Protein AF-A0A143DF20-F1 (afdb_monomer_lite)

Foldseek 3Di:
DFPDWDFQLLVVCCVQQVALVSLVVLCVVVVVPPDDDSVNSRVCNVVRHDDPVVVVVSQVSVCVVVVHGDDRPVRIDGDDD

Sequence (81 aa):
MGDVLMFNFSAFLNDKFHSPHEVVRLLRSYNVKASLQEAAVAKWFQRGTVPGAWFAVLLSYLELEEGAPVRLAKYIKGTPS

Secondary structure (DSSP, 8-state):
-PPPPEE-HHHHHHHHHSSHHHHHHHHHHTT--SS--HHHHHHHHHHT---HHHHHHHHHHHHHHHTS----GGGEES---

Structure (mmCIF, N/CA/C/O backbone):
data_AF-A0A143DF20-F1
#
_entry.id   AF-A0A143DF20-F1
#
loop_
_atom_site.group_PDB
_atom_site.id
_atom_site.type_symbol
_atom_site.label_atom_id
_atom_site.label_alt_id
_atom_site.label_comp_id
_atom_site.label_asym_id
_atom_site.label_entity_id
_atom_site.label_seq_id
_atom_site.pdbx_PDB_ins_code
_atom_site.Cartn_x
_atom_site.Cartn_y
_atom_site.Cartn_z
_atom_site.occupancy
_atom_site.B_iso_or_equiv
_atom_site.auth_seq_id
_atom_site.auth_comp_id
_atom_site.auth_asym_id
_atom_site.auth_atom_id
_atom_site.pdbx_PDB_model_num
ATOM 1 N N . MET A 1 1 ? -26.943 -7.180 -18.021 1.00 48.56 1 MET A N 1
ATOM 2 C CA . MET A 1 1 ? -25.530 -7.493 -17.724 1.00 48.56 1 MET A CA 1
ATOM 3 C C . MET A 1 1 ? -25.247 -6.834 -16.390 1.00 48.56 1 MET A C 1
ATOM 5 O O . MET A 1 1 ? -25.320 -5.617 -16.342 1.00 48.56 1 MET A O 1
ATOM 9 N N . GLY A 1 2 ? -25.116 -7.604 -15.307 1.00 57.81 2 GLY A N 1
ATOM 10 C CA . GLY A 1 2 ? -24.767 -7.028 -14.004 1.00 57.81 2 GLY A CA 1
ATOM 11 C C . GLY A 1 2 ? -23.326 -6.532 -14.050 1.00 57.81 2 GLY A C 1
ATOM 12 O O . GLY A 1 2 ? -22.474 -7.220 -14.617 1.00 57.81 2 GLY A O 1
ATOM 13 N N . ASP A 1 3 ? -23.064 -5.343 -13.516 1.00 60.97 3 ASP A N 1
ATOM 14 C CA . ASP A 1 3 ? -21.699 -4.841 -13.389 1.00 60.97 3 ASP A CA 1
ATOM 15 C C . ASP A 1 3 ? -20.906 -5.788 -12.482 1.00 60.97 3 ASP A C 1
ATOM 17 O O . ASP A 1 3 ? -21.259 -6.013 -11.325 1.00 60.97 3 ASP A O 1
ATOM 21 N N . VAL A 1 4 ? -19.831 -6.371 -13.014 1.00 73.12 4 VAL A N 1
ATOM 22 C CA . VAL A 1 4 ? -18.922 -7.200 -12.219 1.00 73.12 4 VAL A CA 1
ATOM 23 C C . VAL A 1 4 ? -18.237 -6.297 -11.198 1.00 73.12 4 VAL A C 1
ATOM 25 O O . VAL A 1 4 ? -17.607 -5.305 -11.572 1.00 73.12 4 VAL A O 1
ATOM 28 N N . LEU A 1 5 ? -18.343 -6.645 -9.912 1.00 80.31 5 LEU A N 1
ATOM 29 C CA . LEU A 1 5 ? -17.637 -5.935 -8.848 1.00 80.31 5 LEU A CA 1
ATOM 30 C C . LEU A 1 5 ? -16.132 -5.953 -9.130 1.00 80.31 5 LEU A C 1
ATOM 32 O O . LEU A 1 5 ? -15.519 -7.017 -9.233 1.00 80.31 5 LEU A O 1
ATOM 36 N N . MET A 1 6 ? -15.534 -4.770 -9.242 1.00 87.25 6 MET A N 1
ATOM 37 C CA . MET A 1 6 ? -14.123 -4.624 -9.588 1.00 87.25 6 MET A CA 1
ATOM 38 C C . MET A 1 6 ? -13.438 -3.634 -8.651 1.00 87.25 6 MET A C 1
ATOM 40 O O . MET A 1 6 ? -13.909 -2.517 -8.438 1.00 87.25 6 MET A O 1
ATOM 44 N N . PHE A 1 7 ? -12.295 -4.035 -8.099 1.00 93.00 7 PHE A N 1
ATOM 45 C CA . PHE A 1 7 ? -11.492 -3.173 -7.239 1.00 93.00 7 PHE A CA 1
ATOM 46 C C . PHE A 1 7 ? -10.702 -2.150 -8.069 1.00 93.00 7 PHE A C 1
ATOM 48 O O . PHE A 1 7 ? -9.980 -2.503 -9.002 1.00 93.00 7 PHE A O 1
ATOM 55 N N . ASN A 1 8 ? -10.808 -0.870 -7.717 1.00 94.69 8 ASN A N 1
ATOM 56 C CA . ASN A 1 8 ? -10.093 0.223 -8.366 1.00 94.69 8 ASN A CA 1
ATOM 57 C C . ASN A 1 8 ? -8.727 0.458 -7.702 1.00 94.69 8 ASN A C 1
ATOM 59 O O . ASN A 1 8 ? -8.570 1.346 -6.859 1.00 94.69 8 ASN A O 1
ATOM 63 N N . PHE A 1 9 ? -7.722 -0.313 -8.124 1.00 96.00 9 PHE A N 1
ATOM 64 C CA . PHE A 1 9 ? -6.345 -0.165 -7.642 1.00 96.00 9 PHE A CA 1
ATOM 65 C C . PHE A 1 9 ? -5.763 1.224 -7.910 1.00 96.00 9 PHE A C 1
ATOM 67 O O . PHE A 1 9 ? -5.016 1.724 -7.078 1.00 96.00 9 PHE A O 1
ATOM 74 N N . SER A 1 10 ? -6.113 1.878 -9.022 1.00 95.62 10 SER A N 1
ATOM 75 C CA . SER A 1 10 ? -5.635 3.237 -9.300 1.00 95.62 10 SER A CA 1
ATOM 76 C C . SER A 1 10 ? -6.120 4.231 -8.249 1.00 95.62 10 SER A C 1
ATOM 78 O O . SER A 1 10 ? -5.337 5.055 -7.785 1.00 95.62 10 SER A O 1
ATOM 80 N N . ALA A 1 11 ? -7.391 4.155 -7.841 1.00 95.88 11 ALA A N 1
ATOM 81 C CA . ALA A 1 11 ? -7.903 5.013 -6.772 1.00 95.88 11 ALA A CA 1
ATOM 82 C C . ALA A 1 11 ? -7.227 4.700 -5.432 1.00 95.88 11 ALA A C 1
ATOM 84 O O . ALA A 1 11 ? -6.824 5.624 -4.737 1.00 95.88 11 ALA A O 1
ATOM 85 N N . PHE A 1 12 ? -7.045 3.417 -5.108 1.00 97.31 12 PHE A N 1
ATOM 86 C CA . PHE A 1 12 ? -6.331 2.996 -3.901 1.00 97.31 12 PHE A CA 1
ATOM 87 C C . PHE A 1 12 ? -4.891 3.531 -3.856 1.00 97.31 12 PHE A C 1
ATOM 89 O O . PHE A 1 12 ? -4.491 4.139 -2.867 1.00 97.31 12 PHE A O 1
ATOM 96 N N . LEU A 1 13 ? -4.124 3.343 -4.935 1.00 96.94 13 LEU A N 1
ATOM 97 C CA . LEU A 1 13 ? -2.720 3.751 -5.010 1.00 96.94 13 LEU A CA 1
ATOM 98 C C . LEU A 1 13 ? -2.557 5.270 -4.895 1.00 96.94 13 LEU A C 1
ATOM 100 O O . LEU A 1 13 ? -1.689 5.735 -4.161 1.00 96.94 13 LEU A O 1
ATOM 104 N N . ASN A 1 14 ? -3.399 6.041 -5.585 1.00 96.50 14 ASN A N 1
ATOM 105 C CA . ASN A 1 14 ? -3.323 7.500 -5.529 1.00 96.50 14 ASN A CA 1
ATOM 106 C C . ASN A 1 14 ? -3.747 8.049 -4.163 1.00 96.50 14 ASN A C 1
ATOM 108 O O . ASN A 1 14 ? -3.078 8.935 -3.650 1.00 96.50 14 ASN A O 1
ATOM 112 N N . ASP A 1 15 ? -4.802 7.503 -3.557 1.00 97.00 15 ASP A N 1
ATOM 113 C CA . ASP A 1 15 ? -5.304 7.954 -2.253 1.00 97.00 15 ASP A CA 1
ATOM 114 C C . ASP A 1 15 ? -4.345 7.605 -1.102 1.00 97.00 15 ASP A C 1
ATOM 116 O O . ASP A 1 15 ? -4.083 8.431 -0.234 1.00 97.00 15 ASP A O 1
ATOM 120 N N . LYS A 1 16 ? -3.785 6.386 -1.089 1.00 95.94 16 LYS A N 1
ATOM 121 C CA . LYS A 1 16 ? -2.925 5.927 0.016 1.00 95.94 16 LYS A CA 1
ATOM 122 C C . LYS A 1 16 ? -1.463 6.326 -0.122 1.00 95.94 16 LYS A C 1
ATOM 124 O O . LYS A 1 16 ? -0.807 6.556 0.887 1.00 95.94 16 LYS A O 1
ATOM 129 N N . PHE A 1 17 ? -0.947 6.406 -1.346 1.00 95.88 17 PHE A N 1
ATOM 130 C CA . PHE A 1 17 ? 0.487 6.587 -1.568 1.00 95.88 17 PHE A CA 1
ATOM 131 C C . PHE A 1 17 ? 0.829 7.828 -2.386 1.00 95.88 17 PHE A C 1
ATOM 133 O O . PHE A 1 17 ? 1.940 8.319 -2.252 1.00 95.88 17 PHE A O 1
ATOM 140 N N . HIS A 1 18 ? -0.080 8.371 -3.202 1.00 95.69 18 HIS A N 1
ATOM 141 C CA . HIS A 1 18 ? 0.138 9.520 -4.104 1.00 95.69 18 HIS A CA 1
ATOM 142 C C . HIS A 1 18 ? 1.200 9.314 -5.201 1.00 95.69 18 HIS A C 1
ATOM 144 O O . HIS A 1 18 ? 1.053 9.829 -6.306 1.00 95.69 18 HIS A O 1
ATOM 150 N N . SER A 1 19 ? 2.268 8.563 -4.932 1.00 96.38 19 SER A N 1
ATOM 151 C CA . SER A 1 19 ? 3.372 8.314 -5.848 1.00 96.38 19 SER A CA 1
ATOM 152 C C . SER A 1 19 ? 4.026 6.944 -5.604 1.00 96.38 19 SER A C 1
ATOM 154 O O . SER A 1 19 ? 3.942 6.394 -4.501 1.00 96.38 19 SER A O 1
ATOM 156 N N . PRO A 1 20 ? 4.739 6.394 -6.606 1.00 96.19 20 PRO A N 1
ATOM 157 C CA . PRO A 1 20 ? 5.553 5.189 -6.436 1.00 96.19 20 PRO A CA 1
ATOM 158 C C . PRO A 1 20 ? 6.616 5.312 -5.338 1.00 96.19 20 PRO A C 1
ATOM 160 O O . PRO A 1 20 ? 6.936 4.323 -4.678 1.00 96.19 20 PRO A O 1
ATOM 163 N N . HIS A 1 21 ? 7.145 6.519 -5.132 1.00 95.31 21 HIS A N 1
ATOM 164 C CA . HIS A 1 21 ? 8.174 6.789 -4.137 1.00 95.31 21 HIS A CA 1
ATOM 165 C C . HIS A 1 21 ? 7.692 6.492 -2.713 1.00 95.31 21 HIS A C 1
ATOM 167 O O . HIS A 1 21 ? 8.398 5.837 -1.950 1.00 95.31 21 HIS A O 1
ATOM 173 N N . GLU A 1 22 ? 6.465 6.889 -2.370 1.00 95.62 22 GLU A N 1
ATOM 174 C CA . GLU A 1 22 ? 5.904 6.676 -1.029 1.00 95.62 22 GLU A CA 1
ATOM 175 C C . GLU A 1 22 ? 5.680 5.197 -0.709 1.00 95.62 22 GLU A C 1
ATOM 177 O O . GLU A 1 22 ? 5.909 4.766 0.420 1.00 95.62 22 GLU A O 1
ATOM 182 N N . VAL A 1 23 ? 5.316 4.388 -1.708 1.00 95.31 23 VAL A N 1
ATOM 183 C CA . VAL A 1 23 ? 5.248 2.928 -1.545 1.00 95.31 23 VAL A CA 1
ATOM 184 C C . VAL A 1 23 ? 6.623 2.374 -1.178 1.00 95.31 23 VAL A C 1
ATOM 186 O O . VAL A 1 23 ? 6.757 1.598 -0.235 1.00 95.31 23 VAL A O 1
ATOM 189 N N . VAL A 1 24 ? 7.665 2.780 -1.907 1.00 94.12 24 VAL A N 1
ATOM 190 C CA . VAL A 1 24 ? 9.037 2.331 -1.638 1.00 94.12 24 VAL A CA 1
ATOM 191 C C . VAL A 1 24 ? 9.515 2.833 -0.276 1.00 94.12 24 VAL A C 1
ATOM 193 O O . VAL A 1 24 ? 10.164 2.079 0.450 1.00 94.12 24 VAL A O 1
ATOM 196 N N . ARG A 1 25 ? 9.182 4.075 0.093 1.00 93.06 25 ARG A N 1
ATOM 197 C CA . ARG A 1 25 ? 9.489 4.655 1.405 1.00 93.06 25 ARG A CA 1
ATOM 198 C C . ARG A 1 25 ? 8.876 3.823 2.530 1.00 93.06 25 ARG A C 1
ATOM 200 O O . ARG A 1 25 ? 9.608 3.457 3.448 1.00 93.06 25 ARG A O 1
ATOM 207 N N . LEU A 1 26 ? 7.592 3.471 2.422 1.00 93.62 26 LEU A N 1
ATOM 208 C CA . LEU A 1 26 ? 6.907 2.611 3.390 1.00 93.62 26 LEU A CA 1
ATOM 209 C C . LEU A 1 26 ? 7.566 1.230 3.470 1.00 93.62 26 LEU A C 1
ATOM 211 O O . LEU A 1 26 ? 7.938 0.770 4.539 1.00 93.62 26 LEU A O 1
ATOM 215 N N . LEU A 1 27 ? 7.789 0.564 2.338 1.00 92.38 27 LEU A N 1
ATOM 216 C CA . LEU A 1 27 ? 8.416 -0.763 2.345 1.00 92.38 27 LEU A CA 1
ATOM 217 C C . LEU A 1 27 ? 9.810 -0.736 3.001 1.00 92.38 27 LEU A C 1
ATOM 219 O O . LEU A 1 27 ? 10.183 -1.644 3.747 1.00 92.38 27 LEU A O 1
ATOM 223 N N . ARG A 1 28 ? 10.576 0.337 2.778 1.00 90.81 28 ARG A N 1
ATOM 224 C CA . ARG A 1 28 ? 11.896 0.521 3.393 1.00 90.81 28 ARG A CA 1
ATOM 225 C C . ARG A 1 28 ? 11.836 0.785 4.896 1.00 90.81 28 ARG A C 1
ATOM 227 O O . ARG A 1 28 ? 12.747 0.319 5.583 1.00 90.81 28 ARG A O 1
ATOM 234 N N . SER A 1 29 ? 10.817 1.480 5.415 1.00 91.69 29 SER A N 1
ATOM 235 C CA . SER A 1 29 ? 10.687 1.712 6.865 1.00 91.69 29 SER A CA 1
ATOM 236 C C . SER A 1 29 ? 10.502 0.401 7.632 1.00 91.69 29 SER A C 1
ATOM 238 O O . SER A 1 29 ? 11.073 0.233 8.706 1.00 91.69 29 SER A O 1
ATOM 240 N N . TYR A 1 30 ? 9.839 -0.581 7.018 1.00 90.75 30 TYR A N 1
ATOM 241 C CA . TYR A 1 30 ? 9.679 -1.938 7.552 1.00 90.75 30 TYR A CA 1
ATOM 242 C C . TYR A 1 30 ? 10.839 -2.887 7.203 1.00 90.75 30 TYR A C 1
ATOM 244 O O . TYR A 1 30 ? 10.706 -4.106 7.279 1.00 90.75 30 TYR A O 1
ATOM 252 N N . ASN A 1 31 ? 12.006 -2.347 6.832 1.00 85.69 31 ASN A N 1
ATOM 253 C CA . ASN A 1 31 ? 13.201 -3.109 6.460 1.00 85.69 31 ASN A CA 1
ATOM 254 C C . ASN A 1 31 ? 12.998 -4.114 5.307 1.00 85.69 31 ASN A C 1
ATOM 256 O O . ASN A 1 31 ? 13.803 -5.037 5.150 1.00 85.69 31 ASN A O 1
ATOM 260 N N . VAL A 1 32 ? 12.014 -3.900 4.424 1.00 81.62 32 VAL A N 1
ATOM 261 C CA . VAL A 1 32 ? 11.891 -4.628 3.150 1.00 81.62 32 VAL A CA 1
ATOM 262 C C . VAL A 1 32 ? 12.927 -4.060 2.172 1.00 81.62 32 VAL A C 1
ATOM 264 O O . VAL A 1 32 ? 12.627 -3.363 1.206 1.00 81.62 32 VAL A O 1
ATOM 267 N N . LYS A 1 33 ? 14.206 -4.291 2.484 1.00 60.69 33 LYS A N 1
ATOM 268 C CA . LYS A 1 33 ? 15.357 -3.632 1.849 1.00 60.69 33 LYS A CA 1
ATOM 269 C C . LYS A 1 33 ? 15.731 -4.208 0.478 1.00 60.69 33 LYS A C 1
ATOM 271 O O . LYS A 1 33 ? 16.552 -3.604 -0.202 1.00 60.69 33 LYS A O 1
ATOM 276 N N . ALA A 1 34 ? 15.168 -5.349 0.066 1.00 57.94 34 ALA A N 1
ATOM 277 C CA . ALA A 1 34 ? 15.857 -6.212 -0.899 1.00 57.94 34 ALA A CA 1
ATOM 278 C C . ALA A 1 34 ? 15.169 -6.500 -2.246 1.00 57.94 34 ALA A C 1
ATOM 280 O O . ALA A 1 34 ? 15.855 -6.995 -3.132 1.00 57.94 34 ALA A O 1
ATOM 281 N N . SER A 1 35 ? 13.878 -6.229 -2.465 1.00 64.06 35 SER A N 1
ATOM 282 C CA . SER A 1 35 ? 13.214 -6.812 -3.654 1.00 64.06 35 SER A CA 1
ATOM 283 C C . SER A 1 35 ? 12.496 -5.844 -4.582 1.00 64.06 35 SER A C 1
ATOM 285 O O . SER A 1 35 ? 12.400 -6.131 -5.776 1.00 64.06 35 SER A O 1
ATOM 287 N N . LEU A 1 36 ? 12.010 -4.702 -4.094 1.00 79.06 36 LEU A N 1
ATOM 288 C CA . LEU A 1 36 ? 11.117 -3.876 -4.897 1.00 79.06 36 LEU A CA 1
ATOM 289 C C . LEU A 1 36 ? 11.735 -2.533 -5.283 1.00 79.06 36 LEU A C 1
ATOM 291 O O . LEU A 1 36 ? 11.895 -1.625 -4.470 1.00 79.06 36 LEU A O 1
ATOM 295 N N . GLN A 1 37 ? 12.089 -2.425 -6.562 1.00 89.06 37 GLN A N 1
ATOM 296 C CA . GLN A 1 37 ? 12.585 -1.191 -7.161 1.00 89.06 37 GLN A CA 1
ATOM 297 C C . GLN A 1 37 ? 11.430 -0.223 -7.432 1.00 89.06 37 GLN A C 1
ATOM 299 O O . GLN A 1 37 ? 10.337 -0.641 -7.818 1.00 89.06 37 GLN A O 1
ATOM 304 N N . GLU A 1 38 ? 11.696 1.080 -7.336 1.00 91.12 38 GLU A N 1
ATOM 305 C CA . GLU A 1 38 ? 10.710 2.121 -7.653 1.00 91.12 38 GLU A CA 1
ATOM 306 C C . GLU A 1 38 ? 10.171 1.987 -9.083 1.0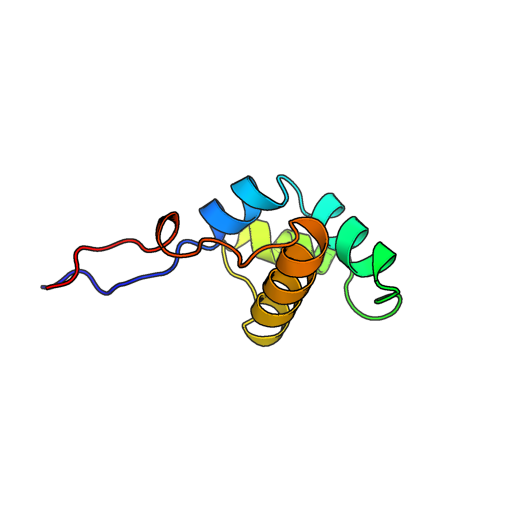0 91.12 38 GLU A C 1
ATOM 308 O O . GLU A 1 38 ? 8.975 2.133 -9.307 1.00 91.12 38 GLU A O 1
ATOM 313 N N . ALA A 1 39 ? 11.008 1.570 -10.038 1.00 93.06 39 ALA A N 1
ATOM 314 C CA . ALA A 1 39 ? 10.584 1.280 -11.407 1.00 93.06 39 ALA A CA 1
ATOM 315 C C . ALA A 1 39 ? 9.554 0.134 -11.502 1.00 93.06 39 ALA A C 1
ATOM 317 O O . ALA A 1 39 ? 8.697 0.141 -12.388 1.00 93.06 39 ALA A O 1
ATOM 318 N N . ALA A 1 40 ? 9.613 -0.857 -10.605 1.00 92.94 40 ALA A N 1
ATOM 319 C CA . ALA A 1 40 ? 8.618 -1.925 -10.541 1.00 92.94 40 ALA A CA 1
ATOM 320 C C . ALA A 1 40 ? 7.289 -1.404 -9.977 1.00 92.94 40 ALA A C 1
ATOM 322 O O . ALA A 1 40 ? 6.236 -1.703 -10.537 1.00 92.94 40 ALA A O 1
ATOM 323 N N . VAL A 1 41 ? 7.345 -0.567 -8.937 1.00 95.06 41 VAL A N 1
ATOM 324 C CA . VAL A 1 41 ? 6.167 0.100 -8.363 1.00 95.06 41 VAL A CA 1
ATOM 325 C C . VAL A 1 41 ? 5.538 1.073 -9.359 1.00 95.06 41 VAL A C 1
ATOM 327 O O . VAL A 1 41 ? 4.320 1.109 -9.498 1.00 95.06 41 VAL A O 1
ATOM 330 N N . ALA A 1 42 ? 6.338 1.821 -10.118 1.00 96.31 42 ALA A N 1
ATOM 331 C CA . ALA A 1 42 ? 5.845 2.751 -11.130 1.00 96.31 42 ALA A CA 1
ATOM 332 C C . ALA A 1 42 ? 4.951 2.049 -12.164 1.00 96.31 42 ALA A C 1
ATOM 334 O O . ALA A 1 42 ? 3.921 2.591 -12.565 1.00 96.31 42 ALA A O 1
ATOM 335 N N . LYS A 1 43 ? 5.270 0.797 -12.527 1.00 96.62 43 LYS A N 1
ATOM 336 C CA . LYS A 1 43 ? 4.415 -0.019 -13.404 1.00 96.62 43 LYS A CA 1
ATOM 337 C C . LYS A 1 43 ? 3.048 -0.315 -12.783 1.00 96.62 43 LYS A C 1
ATOM 339 O O . LYS A 1 43 ? 2.091 -0.474 -13.533 1.00 96.62 43 LYS A O 1
ATOM 344 N N . TRP A 1 44 ? 2.931 -0.387 -11.457 1.00 96.38 44 TRP A N 1
ATOM 345 C CA . TRP A 1 44 ? 1.645 -0.592 -10.782 1.00 96.38 44 TRP A CA 1
ATOM 346 C C . TRP A 1 44 ? 0.731 0.619 -10.941 1.00 96.38 44 TRP A C 1
ATOM 348 O O . TRP A 1 44 ? -0.437 0.461 -11.286 1.00 96.38 44 TRP A O 1
ATOM 358 N N . PHE A 1 45 ? 1.286 1.824 -10.775 1.00 97.06 45 PHE A N 1
ATOM 359 C CA . PHE A 1 45 ? 0.565 3.082 -10.988 1.00 97.06 45 PHE A CA 1
ATOM 360 C C . PHE A 1 45 ? 0.166 3.252 -12.456 1.00 97.06 45 PHE A C 1
ATOM 362 O O . PHE A 1 45 ? -0.987 3.554 -12.744 1.00 97.06 45 PHE A O 1
ATOM 369 N N . GLN A 1 46 ? 1.087 2.986 -13.389 1.00 96.19 46 GLN A N 1
ATOM 370 C CA . GLN A 1 46 ? 0.822 3.084 -14.829 1.00 96.19 46 GLN A CA 1
ATOM 371 C C . GLN A 1 46 ? -0.262 2.108 -15.301 1.00 96.19 46 GLN A C 1
ATOM 373 O O . GLN A 1 46 ? -1.095 2.463 -16.129 1.00 96.19 46 GLN A O 1
ATOM 378 N N . ARG A 1 47 ? -0.246 0.869 -14.796 1.00 95.56 47 ARG A N 1
ATOM 379 C CA . ARG A 1 47 ? -1.204 -0.178 -15.187 1.00 95.56 47 ARG A CA 1
ATOM 380 C C . ARG A 1 47 ? -2.501 -0.137 -14.387 1.00 95.56 47 ARG A C 1
ATOM 382 O O . ARG A 1 47 ? -3.442 -0.832 -14.754 1.00 95.56 47 ARG A O 1
ATOM 389 N N . GLY A 1 48 ? -2.538 0.605 -13.282 1.00 93.56 48 GLY A N 1
ATOM 390 C CA . GLY A 1 48 ? -3.665 0.582 -12.358 1.00 93.56 48 GLY A CA 1
ATOM 391 C C . GLY A 1 48 ? -3.901 -0.800 -11.751 1.00 93.56 48 GLY A C 1
ATOM 392 O O . GLY A 1 48 ? -5.042 -1.238 -11.648 1.00 93.56 48 GLY A O 1
ATOM 393 N N . THR A 1 49 ? -2.835 -1.526 -11.405 1.00 94.62 49 THR A N 1
ATOM 394 C CA . THR A 1 49 ? -2.941 -2.861 -10.802 1.00 94.62 49 THR A CA 1
ATOM 395 C C . THR A 1 49 ? -1.747 -3.162 -9.906 1.00 94.62 49 THR A C 1
ATOM 397 O O . THR A 1 49 ? -0.620 -2.777 -10.218 1.00 94.62 49 THR A O 1
ATOM 400 N N . VAL A 1 50 ? -1.985 -3.874 -8.806 1.00 94.56 50 VAL A N 1
ATOM 401 C CA . VAL A 1 50 ? -0.948 -4.322 -7.870 1.00 94.56 50 VAL A CA 1
ATOM 402 C C . VAL A 1 50 ? -0.941 -5.851 -7.862 1.00 94.56 50 VAL A C 1
ATOM 404 O O . VAL A 1 50 ? -2.011 -6.455 -7.773 1.00 94.56 50 VAL A O 1
ATOM 407 N N . PRO A 1 51 ? 0.228 -6.514 -7.933 1.00 94.38 51 PRO A N 1
ATOM 408 C CA . PRO A 1 51 ? 0.298 -7.961 -7.763 1.00 94.38 51 PRO A CA 1
ATOM 409 C C . PRO A 1 51 ? -0.316 -8.383 -6.422 1.00 94.38 51 PRO A C 1
ATOM 411 O O . PRO A 1 51 ? -0.003 -7.785 -5.397 1.00 94.38 51 PRO A O 1
ATOM 414 N N . GLY A 1 52 ? -1.143 -9.432 -6.406 1.00 92.25 52 GLY A N 1
ATOM 415 C CA . GLY A 1 52 ? -1.924 -9.809 -5.216 1.00 92.25 52 GLY A CA 1
ATOM 416 C C . GLY A 1 52 ? -1.090 -10.012 -3.943 1.00 92.25 52 GLY A C 1
ATOM 417 O O . GLY A 1 52 ? -1.458 -9.510 -2.885 1.00 92.25 52 GLY A O 1
ATOM 418 N N . ALA A 1 53 ? 0.077 -10.657 -4.056 1.00 91.12 53 ALA A N 1
ATOM 419 C CA . ALA A 1 53 ? 0.999 -10.834 -2.930 1.00 91.12 53 ALA A CA 1
ATOM 420 C C . ALA A 1 53 ? 1.496 -9.492 -2.360 1.00 91.12 53 ALA A C 1
ATOM 422 O O . ALA A 1 53 ? 1.543 -9.307 -1.149 1.00 91.12 53 ALA A O 1
ATOM 423 N N . TRP A 1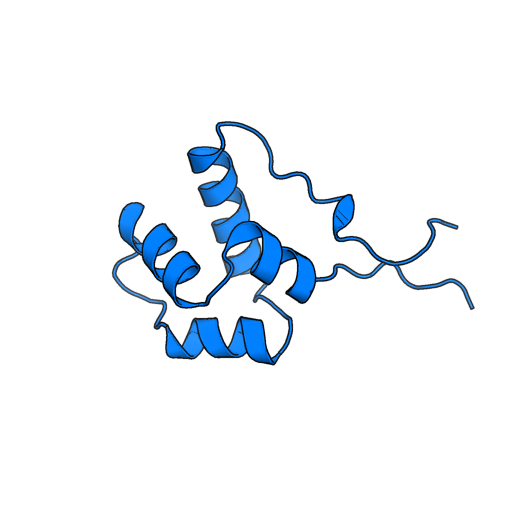 54 ? 1.816 -8.535 -3.234 1.00 93.62 54 TRP A N 1
ATOM 424 C CA . TRP A 1 54 ? 2.227 -7.195 -2.821 1.00 93.62 54 TRP A CA 1
ATOM 425 C C . TRP A 1 54 ? 1.065 -6.382 -2.267 1.00 93.62 54 TRP A C 1
ATOM 427 O O . TRP A 1 54 ? 1.262 -5.629 -1.322 1.00 93.62 54 TRP A O 1
ATOM 437 N N . PHE A 1 55 ? -0.143 -6.550 -2.803 1.00 95.50 55 PHE A N 1
ATOM 438 C CA . PHE A 1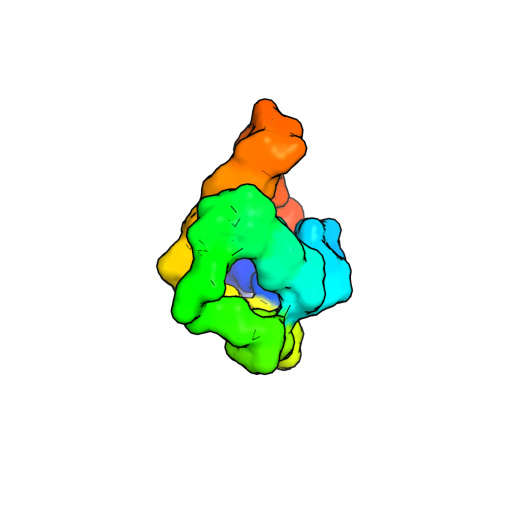 55 ? -1.316 -5.853 -2.292 1.00 95.50 55 PHE A CA 1
ATOM 439 C C . PHE A 1 55 ? -1.590 -6.212 -0.829 1.00 95.50 55 PHE A C 1
ATOM 441 O O . PHE A 1 55 ? -1.755 -5.308 -0.018 1.00 95.50 55 PHE A O 1
ATOM 448 N N . ALA A 1 56 ? -1.533 -7.499 -0.471 1.00 94.44 56 ALA A N 1
ATOM 449 C CA . ALA A 1 56 ? -1.671 -7.932 0.920 1.00 94.44 56 ALA A CA 1
ATOM 450 C C . ALA A 1 56 ? -0.619 -7.282 1.838 1.00 94.44 56 ALA A C 1
ATOM 452 O O . ALA A 1 56 ? -0.970 -6.754 2.888 1.00 94.44 56 ALA A O 1
ATOM 453 N N . VAL A 1 57 ? 0.647 -7.238 1.406 1.00 93.88 57 VAL A N 1
ATOM 454 C CA . VAL A 1 57 ? 1.731 -6.586 2.161 1.00 93.88 57 VAL A CA 1
ATOM 455 C C . VAL A 1 57 ? 1.469 -5.090 2.354 1.00 93.88 57 VAL A C 1
ATOM 457 O O . VAL A 1 57 ? 1.626 -4.580 3.460 1.00 93.88 57 VAL A O 1
ATOM 460 N N . LEU A 1 58 ? 1.047 -4.382 1.300 1.00 95.06 58 LEU A N 1
ATOM 461 C CA . LEU A 1 58 ? 0.734 -2.954 1.392 1.00 95.06 58 LEU A CA 1
ATOM 462 C C . LEU A 1 58 ? -0.405 -2.686 2.372 1.00 95.06 58 LEU A C 1
ATOM 464 O O . LEU A 1 58 ? -0.316 -1.731 3.136 1.00 95.06 58 LEU A O 1
ATOM 468 N N . LEU A 1 59 ? -1.450 -3.517 2.361 1.00 96.62 59 LEU A N 1
ATOM 469 C CA . LEU A 1 59 ? -2.541 -3.396 3.322 1.00 96.62 59 LEU A CA 1
ATOM 470 C C . LEU A 1 59 ? -2.034 -3.596 4.744 1.00 96.62 59 LEU A C 1
ATOM 472 O O . LEU A 1 59 ? -2.237 -2.715 5.565 1.00 96.62 59 LEU A O 1
ATOM 476 N N . SER A 1 60 ? -1.303 -4.679 5.014 1.00 95.44 60 SER A N 1
ATOM 477 C CA . SER A 1 60 ? -0.783 -4.947 6.357 1.00 95.44 60 SER A CA 1
ATOM 478 C C . SER A 1 60 ? 0.097 -3.815 6.886 1.00 95.44 60 SER A C 1
ATOM 480 O O . SER A 1 60 ? -0.034 -3.437 8.044 1.00 95.44 60 SER A O 1
ATOM 482 N N . TYR A 1 61 ? 0.969 -3.232 6.059 1.00 95.31 61 TYR A N 1
ATOM 483 C CA . TYR A 1 61 ? 1.793 -2.107 6.508 1.00 95.31 61 TYR A CA 1
ATOM 484 C C . TYR A 1 61 ? 1.005 -0.810 6.671 1.00 95.31 61 TYR A C 1
ATOM 486 O O . TYR A 1 61 ? 1.256 -0.083 7.625 1.00 95.31 61 TYR A O 1
ATOM 494 N N . LEU A 1 62 ? 0.028 -0.528 5.808 1.00 96.19 62 LEU A N 1
ATOM 495 C CA . LEU A 1 62 ? -0.867 0.614 6.012 1.00 96.19 62 LEU A CA 1
ATOM 496 C C . LEU A 1 62 ? -1.684 0.475 7.302 1.00 96.19 62 LEU A C 1
ATOM 498 O O . LEU A 1 62 ? -1.873 1.463 7.998 1.00 96.19 62 LEU A O 1
ATOM 502 N N . GLU A 1 63 ? -2.131 -0.733 7.650 1.00 97.00 63 GLU A N 1
ATOM 503 C CA . GLU A 1 63 ? -2.835 -0.980 8.914 1.00 97.00 63 GLU A CA 1
ATOM 504 C C . GLU A 1 63 ? -1.955 -0.691 10.132 1.00 97.00 63 GLU A C 1
ATOM 506 O O . GLU A 1 63 ? -2.441 -0.148 11.124 1.00 97.00 63 GLU A O 1
ATOM 511 N N . LEU A 1 64 ? -0.658 -1.007 10.048 1.00 95.94 64 LEU A N 1
ATOM 512 C CA . LEU A 1 64 ? 0.308 -0.667 11.094 1.00 95.94 64 LEU A CA 1
ATOM 513 C C . LEU A 1 64 ? 0.535 0.850 11.199 1.00 95.94 64 LEU A C 1
ATOM 515 O O . LEU A 1 64 ? 0.565 1.365 12.314 1.00 95.94 64 LEU A O 1
ATOM 519 N N . GLU A 1 65 ? 0.647 1.569 10.075 1.00 95.00 65 GLU A N 1
ATOM 520 C CA . GLU A 1 65 ? 0.803 3.037 10.069 1.00 95.00 65 GLU A CA 1
ATOM 521 C C . GLU A 1 65 ? -0.455 3.767 10.569 1.00 95.00 65 GLU A C 1
ATOM 523 O O . GLU A 1 65 ? -0.358 4.777 11.262 1.00 95.00 65 GLU A O 1
ATOM 528 N N . GLU A 1 66 ? -1.643 3.269 10.216 1.00 94.62 66 GLU A N 1
ATOM 529 C CA . GLU A 1 66 ? -2.930 3.885 10.566 1.00 94.62 66 GLU A CA 1
ATOM 530 C C . GLU A 1 66 ? -3.425 3.469 11.961 1.00 94.62 66 GLU A C 1
ATOM 532 O O . GLU A 1 66 ? -4.324 4.108 12.510 1.00 94.62 66 GLU A O 1
ATOM 537 N N . GLY A 1 67 ? -2.874 2.394 12.537 1.00 96.94 67 GLY A N 1
ATOM 538 C CA . GLY A 1 67 ? -3.350 1.804 13.791 1.00 96.94 67 GLY A CA 1
ATOM 539 C C . GLY A 1 67 ? -4.772 1.232 13.697 1.00 96.94 67 GLY A C 1
ATOM 540 O O . GLY A 1 67 ? -5.431 1.040 14.720 1.00 96.94 67 GLY A O 1
ATOM 541 N N . ALA A 1 68 ? -5.271 0.996 12.479 1.00 95.81 68 ALA A N 1
ATOM 542 C CA . ALA A 1 68 ? -6.624 0.528 12.201 1.00 95.81 68 ALA A CA 1
ATOM 543 C C . ALA A 1 68 ? -6.712 -0.170 10.827 1.00 95.81 68 ALA A C 1
ATOM 545 O O . ALA A 1 68 ? -5.910 0.126 9.942 1.00 95.81 68 ALA A O 1
ATOM 546 N N . PRO A 1 69 ? -7.713 -1.049 10.605 1.00 95.62 69 PRO A 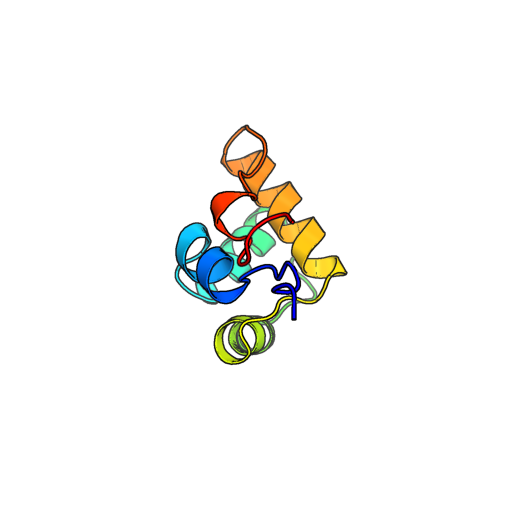N 1
ATOM 547 C CA . PRO A 1 69 ? -7.916 -1.710 9.316 1.00 95.62 69 PRO A CA 1
ATOM 548 C C . PRO A 1 69 ? -8.123 -0.737 8.147 1.00 95.62 69 PRO A C 1
ATOM 550 O O . PRO A 1 69 ? -8.886 0.233 8.252 1.00 95.62 69 PRO A O 1
ATOM 553 N N . VAL A 1 70 ? -7.532 -1.046 6.988 1.00 96.44 70 VAL A N 1
ATOM 554 C CA . VAL A 1 70 ? -7.681 -0.212 5.787 1.00 96.44 70 VAL A CA 1
ATOM 555 C C . VAL A 1 70 ? -9.100 -0.340 5.231 1.00 96.44 70 VAL A C 1
ATOM 557 O O . VAL A 1 70 ? -9.581 -1.417 4.882 1.00 96.44 70 VAL A O 1
ATOM 560 N N . ARG A 1 71 ? -9.792 0.794 5.079 1.00 94.94 71 ARG A N 1
ATOM 561 C CA . ARG A 1 71 ? -11.164 0.831 4.545 1.00 94.94 71 ARG A CA 1
ATOM 562 C C . ARG A 1 71 ? -11.186 0.618 3.029 1.00 94.94 71 ARG A C 1
ATOM 564 O O . ARG A 1 71 ? -11.010 1.567 2.266 1.00 94.94 71 ARG A O 1
ATOM 571 N N . LEU A 1 72 ? -11.458 -0.616 2.599 1.00 94.88 72 LEU A N 1
ATOM 572 C CA . LEU A 1 72 ? -11.422 -1.018 1.185 1.00 94.88 72 LEU A CA 1
ATOM 573 C C . LEU A 1 72 ? -12.703 -0.752 0.390 1.00 94.88 72 LEU A C 1
ATOM 575 O O . LEU A 1 72 ? -12.634 -0.575 -0.825 1.00 94.88 72 LEU A O 1
ATOM 579 N N . ALA A 1 73 ? -13.863 -0.710 1.052 1.00 94.00 73 ALA A N 1
ATOM 580 C CA . ALA A 1 73 ? -15.164 -0.649 0.378 1.00 94.00 73 ALA A CA 1
ATOM 581 C C . ALA A 1 73 ? -15.291 0.535 -0.600 1.00 94.00 73 ALA A C 1
ATOM 583 O O . ALA A 1 73 ? -15.870 0.384 -1.671 1.00 94.00 73 ALA A O 1
ATOM 584 N N . LYS A 1 74 ? -14.673 1.685 -0.287 1.00 93.81 74 LYS A N 1
ATOM 585 C CA . LYS A 1 74 ? -14.688 2.885 -1.145 1.00 93.81 74 LYS A CA 1
ATOM 586 C C . LYS A 1 74 ? -13.976 2.722 -2.494 1.00 93.81 74 LYS A C 1
ATOM 588 O O . LYS A 1 74 ? -14.133 3.574 -3.362 1.00 93.81 74 LYS A O 1
ATOM 593 N N . TYR A 1 75 ? -13.186 1.665 -2.673 1.00 94.75 75 TYR A N 1
ATOM 594 C CA . TYR A 1 75 ? -12.484 1.395 -3.928 1.00 94.75 75 TYR A CA 1
ATOM 595 C C . TYR A 1 75 ? -13.170 0.319 -4.776 1.00 94.75 75 TYR A C 1
ATOM 597 O O . TYR A 1 75 ? -12.693 0.027 -5.870 1.00 94.75 75 TYR A O 1
ATOM 605 N N . ILE A 1 76 ? -14.268 -0.278 -4.310 1.00 93.25 76 ILE A N 1
ATOM 606 C CA . ILE A 1 76 ? -15.036 -1.248 -5.093 1.00 93.25 76 ILE A CA 1
ATOM 607 C C . ILE A 1 76 ? -15.967 -0.479 -6.034 1.00 93.25 76 ILE A C 1
ATOM 609 O O . ILE A 1 76 ? -16.740 0.372 -5.601 1.00 93.25 76 ILE A O 1
ATOM 613 N N . LYS A 1 77 ? -15.873 -0.766 -7.334 1.00 84.88 77 LYS A N 1
ATOM 614 C CA . LYS A 1 77 ? -16.801 -0.283 -8.361 1.00 84.88 77 LYS A CA 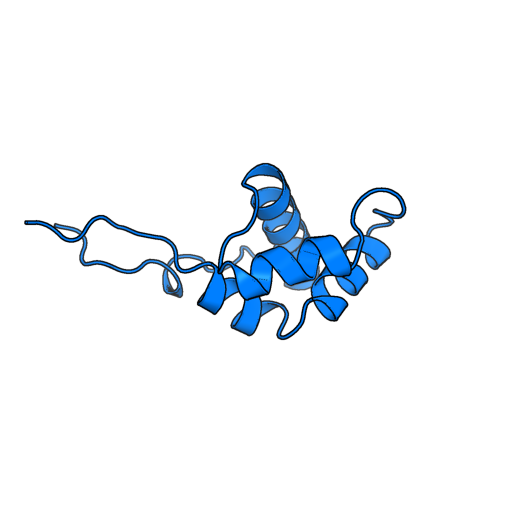1
ATOM 615 C C . LYS A 1 77 ? -17.836 -1.355 -8.688 1.00 84.88 77 LYS A C 1
ATOM 617 O O . LYS A 1 77 ? -17.531 -2.544 -8.613 1.00 84.88 77 LYS A O 1
ATOM 622 N N . GLY A 1 78 ? -19.009 -0.905 -9.126 1.00 73.44 78 GLY A N 1
ATOM 623 C CA . GLY A 1 78 ? -20.167 -1.744 -9.436 1.00 73.44 78 GLY A CA 1
ATOM 624 C C . GLY A 1 78 ? -21.211 -1.702 -8.320 1.00 73.44 78 GLY A C 1
ATOM 625 O O . GLY A 1 78 ? -20.910 -1.339 -7.182 1.00 73.44 78 GLY A O 1
ATOM 626 N N . THR A 1 79 ? -22.455 -2.027 -8.655 1.00 58.38 79 THR A N 1
ATOM 627 C CA . THR A 1 79 ? -23.550 -2.160 -7.686 1.00 58.38 79 THR A CA 1
ATOM 628 C C . THR A 1 79 ? -23.653 -3.628 -7.271 1.00 58.38 79 THR A C 1
ATOM 630 O O . THR A 1 79 ? -23.691 -4.484 -8.157 1.00 58.38 79 THR A O 1
ATOM 633 N N . PRO A 1 80 ? -23.694 -3.966 -5.967 1.00 57.97 80 PRO A N 1
ATOM 634 C CA . PRO A 1 80 ? -24.090 -5.311 -5.566 1.00 57.97 80 PRO A CA 1
ATOM 635 C C . PRO A 1 80 ? -25.510 -5.554 -6.095 1.00 57.97 80 PRO A C 1
ATOM 637 O O . PRO A 1 80 ? -26.398 -4.733 -5.868 1.00 57.97 80 PRO A O 1
ATOM 640 N N . SER A 1 81 ? -25.670 -6.614 -6.891 1.00 56.81 81 SER A N 1
ATOM 641 C CA . SER A 1 81 ? -26.978 -7.068 -7.382 1.00 56.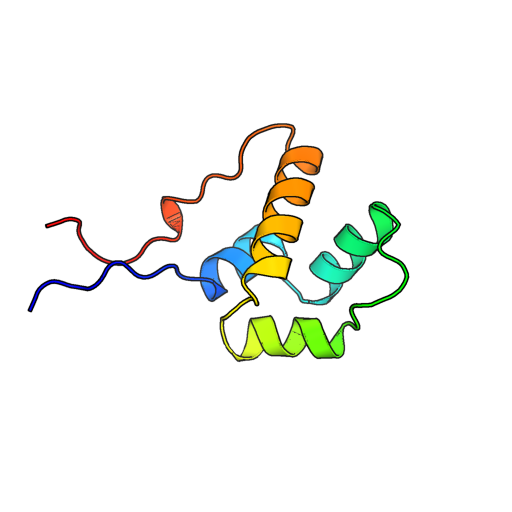81 81 SER A CA 1
ATOM 642 C C . SER A 1 81 ? -27.805 -7.665 -6.252 1.00 56.81 81 SER A C 1
ATOM 644 O O . SER A 1 81 ? -27.185 -8.266 -5.344 1.00 56.81 81 SER A O 1
#

Organism: NCBI:txid1549855

pLDDT: mean 89.3, std 12.07, range [48.56, 97.31]

Radius of gyration: 13.59 Å; chains: 1; bounding box: 43×20×32 Å